Protein AF-A0A176VZI2-F1 (afdb_monomer_lite)

Foldseek 3Di:
DDPPPPPPPVQQQAAVSNVHDDDPPQFWQALRRHGHNDCNRLPPCTQDGNRPYPNAHPDPVFKGKFKEFADEDPPAPAPANHHDPVQADPLRWAWAFECPVVRLCVVVPQQQFKKWKAFDDPQWPDRDIDMYGHHHHDHPLCPPRGGIHTYPSNCVVTGDNVVRMTMIMMGDRHNDD

Sequence (177 aa):
MLLLFSHQSAAEQCGQQAGNAVCPDNLCCSQYGWCGSTSDYCGTNCQSGPCSGGGSPSTPTGTLFGEVSYYTAPFVPSACFESDPGQFPSNNFFAAGGDGAPNIWNNGANCGKWFKIQCTGSGCISSATILIKIVDRCPNGCVGGRAFDLSNTAFSAIANTDAGHVNVFYSGPYDSP

pLDDT: mean 85.32, std 15.71, range [37.44, 98.5]

Secondary structure (DSSP, 8-state):
-------------SBGGGTTBPPGGG-EE-TTS-EESSHHHHSTT--BSS-TTS-----STTEEEEEEEEE-S---SBTTTBT-GGGS-TT--EEEEESSSS-SSGGGTTTT-EEEEEEESTTBS--PEEEEEEEEEESSTTTTT-SEEEEHHHHTTTB-GGGSEEEEEEEEEES--

Radius of gyration: 19.54 Å; chains: 1; bounding box: 47×33×70 Å

Structure (mmCIF, N/CA/C/O backbone):
data_AF-A0A176VZI2-F1
#
_entry.id   AF-A0A176VZI2-F1
#
loop_
_atom_site.group_PDB
_atom_site.id
_atom_site.type_symbol
_atom_site.label_atom_id
_atom_site.label_alt_id
_atom_site.label_comp_id
_atom_site.label_asym_id
_atom_site.label_entity_id
_atom_site.label_seq_id
_atom_site.pdbx_PDB_ins_code
_atom_site.Cartn_x
_atom_site.Cartn_y
_atom_site.Cartn_z
_atom_site.occupancy
_atom_site.B_iso_or_equiv
_atom_site.auth_seq_id
_atom_site.auth_comp_id
_atom_site.auth_asym_id
_atom_site.auth_atom_id
_atom_site.pdbx_PDB_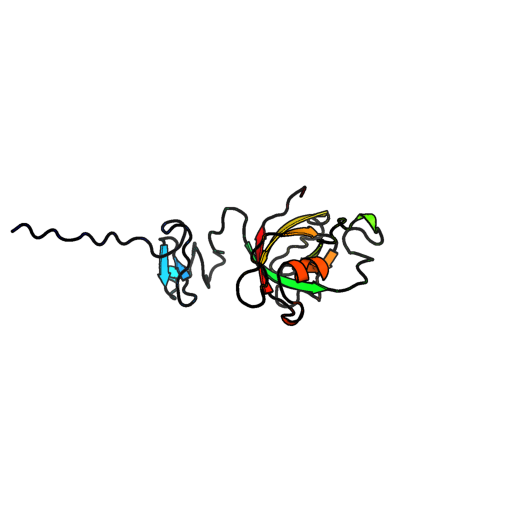model_num
ATOM 1 N N . MET A 1 1 ? -29.015 14.391 54.746 1.00 49.28 1 MET A N 1
ATOM 2 C CA . MET A 1 1 ? -28.966 13.307 53.743 1.00 49.28 1 MET A CA 1
ATOM 3 C C . MET A 1 1 ? -28.834 13.968 52.380 1.00 49.28 1 MET A C 1
ATOM 5 O O . MET A 1 1 ? -29.830 14.373 51.801 1.00 49.28 1 MET A O 1
ATOM 9 N N . LEU A 1 2 ? -27.595 14.243 51.965 1.00 39.25 2 LEU A N 1
ATOM 10 C CA . LEU A 1 2 ? -27.286 14.972 50.735 1.00 39.25 2 LEU A CA 1
ATOM 11 C C . LEU A 1 2 ? -27.317 13.958 49.582 1.00 39.25 2 LEU A C 1
ATOM 13 O O . LEU A 1 2 ? -26.427 13.118 49.485 1.00 39.25 2 LEU A O 1
ATOM 17 N N . LEU A 1 3 ? -28.373 13.975 48.769 1.00 44.75 3 LEU A N 1
ATOM 18 C CA . LEU A 1 3 ? -28.436 13.169 47.550 1.00 44.75 3 LEU A CA 1
ATOM 19 C C . LEU A 1 3 ? -27.542 13.841 46.504 1.00 44.75 3 LEU A C 1
ATOM 21 O O . LEU A 1 3 ? -27.933 14.816 45.866 1.00 44.75 3 LEU A O 1
ATOM 25 N N . LEU A 1 4 ? -26.308 13.350 46.387 1.00 47.38 4 LEU A N 1
ATOM 26 C CA . LEU A 1 4 ? -25.419 13.681 45.282 1.00 47.38 4 LEU A CA 1
ATOM 27 C C . LEU A 1 4 ? -26.024 13.078 44.012 1.00 47.38 4 LEU A C 1
ATOM 29 O O . LEU A 1 4 ? -25.963 11.868 43.803 1.00 47.38 4 LEU A O 1
ATOM 33 N N . PHE A 1 5 ? -26.622 13.921 43.172 1.00 46.66 5 PHE A N 1
ATOM 34 C CA . PHE A 1 5 ? -26.890 13.567 41.786 1.00 46.66 5 PHE A CA 1
ATOM 35 C C . PHE A 1 5 ? -25.540 13.335 41.107 1.00 46.66 5 PHE A C 1
ATOM 37 O O . PHE A 1 5 ? -24.806 14.281 40.806 1.00 46.66 5 PHE A O 1
ATOM 44 N N . SER A 1 6 ? -25.198 12.062 40.913 1.00 47.72 6 SER A N 1
ATOM 45 C CA . SER A 1 6 ? -24.123 11.634 40.030 1.00 47.72 6 SER A CA 1
ATOM 46 C C . SER A 1 6 ? -24.420 12.213 38.653 1.00 47.72 6 SER A C 1
ATOM 48 O O . SER A 1 6 ? -25.292 11.727 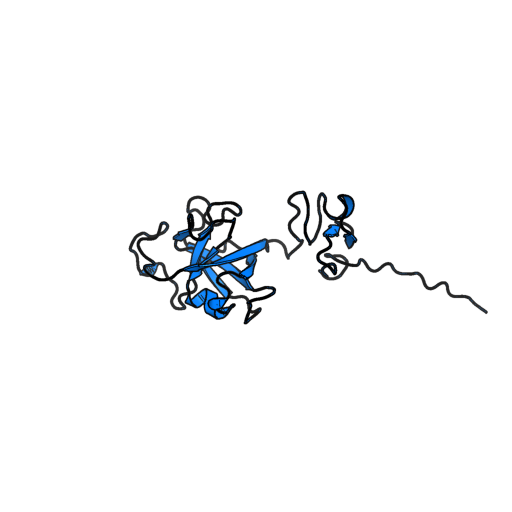37.929 1.00 47.72 6 SER A O 1
ATOM 50 N N . HIS A 1 7 ? -23.726 13.302 38.331 1.00 42.59 7 HIS A N 1
ATOM 51 C CA . HIS A 1 7 ? -23.663 13.826 36.983 1.00 42.59 7 HIS A CA 1
ATOM 52 C C . HIS A 1 7 ? -23.157 12.670 36.129 1.00 42.59 7 HIS A C 1
ATOM 54 O O . HIS A 1 7 ? -22.027 12.214 36.309 1.00 42.59 7 HIS A O 1
ATOM 60 N N . GLN A 1 8 ? -24.019 12.145 35.259 1.00 48.53 8 GLN A N 1
ATOM 61 C CA . GLN A 1 8 ? -23.544 11.384 34.120 1.00 48.53 8 GLN A CA 1
ATOM 62 C C . GLN A 1 8 ? -22.709 12.368 33.311 1.00 48.53 8 GLN A C 1
ATOM 64 O O . GLN A 1 8 ? -23.233 13.132 32.505 1.00 48.53 8 GLN A O 1
ATOM 69 N N . SER A 1 9 ? -21.407 12.397 33.583 1.00 49.16 9 SER A N 1
ATOM 70 C CA . SER A 1 9 ? -20.439 12.814 32.590 1.00 49.16 9 SER A CA 1
ATOM 71 C C . SER A 1 9 ? -20.639 11.829 31.454 1.00 49.16 9 SER A C 1
ATOM 73 O O . SER A 1 9 ? -20.215 10.677 31.537 1.00 49.16 9 SER A O 1
ATOM 75 N N . ALA A 1 10 ? -21.418 12.243 30.465 1.00 56.62 10 ALA A N 1
ATOM 76 C CA . ALA A 1 10 ? -21.491 11.595 29.179 1.00 56.62 10 ALA A CA 1
ATOM 77 C C . ALA A 1 10 ? -20.077 11.640 28.594 1.00 56.62 10 ALA A C 1
ATOM 79 O O . ALA A 1 10 ? -19.741 12.579 27.886 1.00 56.62 10 ALA A O 1
ATOM 80 N N . ALA A 1 11 ? -19.223 10.690 28.982 1.00 65.88 11 ALA A N 1
ATOM 81 C CA . ALA A 1 11 ? -17.974 10.477 28.285 1.00 65.88 11 ALA A CA 1
ATOM 82 C C . ALA A 1 11 ? -18.369 10.136 26.854 1.00 65.88 11 ALA A C 1
ATOM 84 O O . ALA A 1 11 ? -19.170 9.222 26.623 1.00 65.88 11 ALA A O 1
ATOM 85 N N . GLU A 1 12 ? -17.879 10.933 25.920 1.00 79.88 12 GLU A N 1
ATOM 86 C CA . GLU A 1 12 ? -18.004 10.666 24.505 1.00 79.88 12 GLU A CA 1
ATOM 87 C C . GLU A 1 12 ? -17.594 9.204 24.244 1.00 79.88 12 GLU A C 1
ATOM 89 O O . GLU A 1 12 ? -16.661 8.673 24.849 1.00 79.88 12 GLU A O 1
ATOM 94 N N . GLN A 1 13 ? -18.364 8.508 23.410 1.00 90.12 13 GLN A N 1
ATOM 95 C CA . GLN A 1 13 ? -18.285 7.054 23.230 1.00 90.12 13 GLN A CA 1
ATOM 96 C C . GLN A 1 13 ? -17.158 6.645 22.281 1.00 90.12 13 GLN A C 1
ATOM 98 O O . GLN A 1 13 ? -16.670 5.518 22.333 1.00 90.12 13 GLN A O 1
ATOM 103 N N . CYS A 1 14 ? -16.797 7.543 21.370 1.00 89.81 14 CYS A N 1
ATOM 104 C CA . CYS A 1 14 ? -15.895 7.265 20.267 1.00 89.81 14 CYS A CA 1
ATOM 105 C C . CYS A 1 14 ? -15.188 8.539 19.792 1.00 89.81 14 CYS A C 1
ATOM 107 O O . CYS A 1 14 ? -15.527 9.651 20.197 1.00 89.81 14 CYS A O 1
ATOM 109 N N . GLY A 1 15 ? -14.223 8.378 18.890 1.00 86.62 15 GLY A N 1
ATOM 110 C CA . GLY A 1 15 ? -13.541 9.501 18.253 1.00 86.62 15 GLY A CA 1
ATOM 111 C C . GLY A 1 15 ? -12.520 10.166 19.168 1.00 86.62 15 GLY A C 1
ATOM 112 O O . GLY A 1 15 ? -12.137 9.626 20.209 1.00 86.62 15 GLY A O 1
ATOM 113 N N . GLN A 1 16 ? -12.034 11.339 18.769 1.00 83.56 16 GLN A N 1
ATOM 114 C CA . GLN A 1 16 ? -10.926 12.001 19.471 1.00 83.56 16 GLN A CA 1
ATOM 115 C C . GLN A 1 16 ? -11.278 12.373 20.912 1.00 83.56 16 GLN A C 1
ATOM 117 O O . GLN A 1 16 ? -10.412 12.371 21.786 1.00 83.56 16 GLN A O 1
ATOM 122 N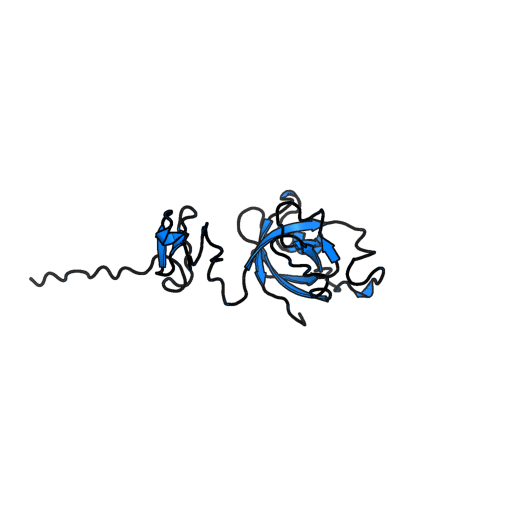 N . GLN A 1 17 ? -12.560 12.630 21.166 1.00 85.81 17 GLN A N 1
ATOM 123 C CA . GLN A 1 17 ? -13.090 12.932 22.490 1.00 85.81 17 GLN A CA 1
ATOM 124 C C . GLN A 1 17 ? -12.982 11.729 23.446 1.00 85.81 17 GLN A C 1
ATOM 126 O O . GLN A 1 17 ? -12.871 11.909 24.654 1.00 85.81 17 GLN A O 1
ATOM 131 N N . ALA A 1 18 ? -12.925 10.512 22.897 1.00 84.31 18 ALA A N 1
ATOM 132 C CA . ALA A 1 18 ? -12.856 9.249 23.627 1.00 84.31 18 ALA A CA 1
ATOM 133 C C . ALA A 1 18 ? -11.505 8.527 23.454 1.00 84.31 18 ALA A C 1
ATOM 135 O O . ALA A 1 18 ? -11.438 7.298 23.485 1.00 84.31 18 ALA A O 1
ATOM 136 N N . GLY A 1 19 ? -10.419 9.263 23.192 1.00 78.06 19 GLY A N 1
ATOM 137 C CA . GLY A 1 19 ? -9.096 8.661 22.988 1.00 78.06 19 GLY A CA 1
ATOM 138 C C . GLY A 1 19 ? -8.997 7.796 21.724 1.00 78.06 19 GLY A C 1
ATOM 139 O O . GLY A 1 19 ? -8.252 6.820 21.706 1.00 78.06 19 GLY A O 1
ATOM 140 N N . ASN A 1 20 ? -9.739 8.155 20.672 1.00 78.69 20 ASN A N 1
ATOM 141 C CA . ASN A 1 20 ? -9.871 7.416 19.410 1.00 78.69 20 ASN A CA 1
ATOM 142 C C . ASN A 1 20 ? -10.559 6.047 19.543 1.00 78.69 20 ASN A C 1
ATOM 144 O O . ASN A 1 20 ? -10.341 5.166 18.710 1.00 78.69 20 ASN A O 1
ATOM 148 N N . ALA A 1 21 ? -11.404 5.858 20.561 1.00 83.19 21 ALA A N 1
ATOM 149 C CA . ALA A 1 21 ? -12.258 4.678 20.645 1.00 83.19 21 ALA A CA 1
ATOM 150 C C . ALA A 1 21 ? -13.164 4.559 19.403 1.00 83.19 21 ALA A C 1
ATOM 152 O O . ALA A 1 21 ? -13.640 5.560 18.858 1.00 83.19 21 ALA A O 1
ATOM 153 N N . VAL A 1 22 ? -13.399 3.325 18.955 1.00 86.75 22 VAL A N 1
ATOM 154 C CA . VAL A 1 22 ? -14.319 3.008 17.853 1.00 86.75 22 VAL A CA 1
ATOM 155 C C . VAL A 1 22 ? -15.652 2.530 18.403 1.00 86.75 22 VAL A C 1
ATOM 157 O O . VAL A 1 22 ? -15.715 1.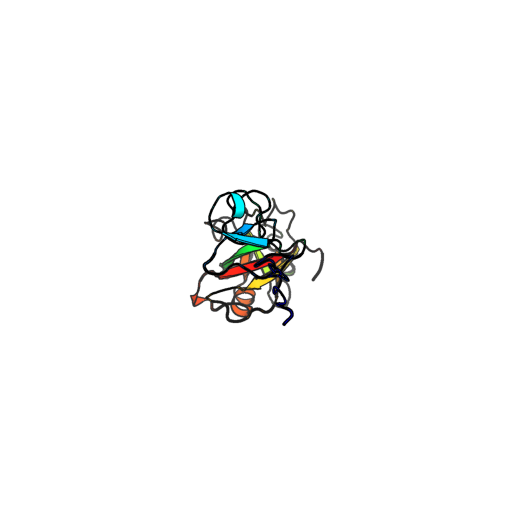916 19.469 1.00 86.75 22 VAL A O 1
ATOM 160 N N . CYS A 1 23 ? -16.720 2.796 17.661 1.00 87.38 23 CYS A N 1
ATOM 161 C CA . CYS A 1 23 ? -18.038 2.333 18.049 1.00 87.38 23 CYS A CA 1
ATOM 162 C C . CYS A 1 23 ? -18.169 0.806 17.941 1.00 87.38 23 CYS A C 1
ATOM 164 O O . CYS A 1 23 ? -17.661 0.219 16.981 1.00 87.38 23 CYS A O 1
ATOM 166 N N . PRO A 1 24 ? -18.881 0.157 18.880 1.00 83.44 24 PRO A N 1
ATOM 167 C CA . PRO A 1 24 ? -19.246 -1.248 18.747 1.00 83.44 24 PRO A CA 1
ATOM 168 C C . PRO A 1 24 ? -20.172 -1.468 17.538 1.00 83.44 24 PRO A C 1
ATOM 170 O O . PRO A 1 24 ? -20.752 -0.523 16.998 1.00 83.44 24 PRO A O 1
ATOM 173 N N . ASP A 1 25 ? -20.289 -2.726 17.107 1.00 83.31 25 ASP A N 1
ATOM 174 C CA . ASP A 1 25 ? -21.210 -3.176 16.049 1.00 83.31 25 ASP A CA 1
ATOM 175 C C . ASP A 1 25 ? -21.060 -2.457 14.695 1.00 83.31 25 ASP A C 1
ATOM 177 O O . ASP A 1 25 ? -22.010 -2.366 13.919 1.00 83.31 25 ASP A O 1
ATOM 181 N N . ASN A 1 26 ? -19.854 -1.958 14.390 1.00 78.62 26 ASN A N 1
ATOM 182 C CA . ASN A 1 26 ? -19.553 -1.191 13.175 1.00 78.62 26 ASN A CA 1
ATOM 183 C C . ASN A 1 26 ? -20.453 0.049 12.990 1.00 78.62 26 ASN A C 1
ATOM 185 O O . ASN A 1 26 ? -20.753 0.435 11.859 1.00 78.62 26 ASN A O 1
ATOM 189 N N . LEU A 1 27 ? -20.896 0.682 14.081 1.00 89.31 27 LEU A N 1
ATOM 190 C CA . LEU A 1 27 ? -21.643 1.942 14.017 1.00 89.31 27 LEU A CA 1
ATOM 191 C C . LEU A 1 27 ? -20.736 3.119 13.627 1.00 89.31 27 LEU A C 1
ATOM 193 O O . LEU A 1 27 ? -19.518 3.086 13.810 1.00 89.31 27 LEU A O 1
ATOM 197 N N . CYS A 1 28 ? -21.339 4.186 13.106 1.00 92.44 28 CYS A N 1
ATOM 198 C CA . CYS A 1 28 ? -20.630 5.423 12.813 1.00 92.44 28 CYS A CA 1
ATOM 199 C C . CYS A 1 28 ? -20.350 6.194 14.095 1.00 92.44 28 CYS A C 1
ATOM 201 O O . CYS A 1 28 ? -21.233 6.351 14.939 1.00 92.44 28 CYS A O 1
ATOM 203 N N . CYS A 1 29 ? -19.144 6.734 14.198 1.00 92.38 29 CYS A N 1
ATOM 204 C CA . CYS A 1 29 ? -18.803 7.730 15.190 1.00 92.38 29 CYS A CA 1
ATOM 205 C C . CYS A 1 29 ? -19.068 9.123 14.627 1.00 92.38 29 CYS A C 1
ATOM 207 O O . CYS A 1 29 ? -18.397 9.549 13.690 1.00 92.38 29 CYS A O 1
ATOM 209 N N . SER A 1 30 ? -20.016 9.854 15.202 1.00 91.50 30 SER A N 1
ATOM 210 C CA . SER A 1 30 ? -20.316 11.224 14.792 1.00 91.50 30 SER A CA 1
ATOM 211 C C . SER A 1 30 ? -19.147 12.167 15.070 1.00 91.50 30 SER A C 1
ATOM 213 O O . SER A 1 30 ? -18.266 11.884 15.886 1.00 91.50 30 SER A O 1
ATOM 215 N N . GLN A 1 31 ? -19.184 13.359 14.475 1.00 89.69 31 GLN A N 1
ATOM 216 C CA . GLN A 1 31 ? -18.226 14.435 14.761 1.00 89.69 31 GLN A CA 1
ATOM 217 C C . GLN A 1 31 ? -18.169 14.857 16.239 1.00 89.69 31 GLN A C 1
ATOM 219 O O . GLN A 1 31 ? -17.202 15.472 16.680 1.00 89.69 31 GLN A O 1
ATOM 224 N N . TYR A 1 32 ? -19.208 14.518 17.003 1.00 90.75 32 TYR A N 1
ATOM 225 C CA . TYR A 1 32 ? -19.356 14.854 18.416 1.00 90.75 32 TYR A CA 1
ATOM 226 C C . TYR A 1 32 ? -18.987 13.691 19.350 1.00 90.75 32 TYR A C 1
ATOM 228 O O . TYR A 1 32 ? -19.189 13.806 20.552 1.00 90.75 32 TYR A O 1
ATOM 236 N N . GLY A 1 33 ? -18.479 12.579 18.810 1.00 92.56 33 GLY A N 1
ATOM 237 C CA . GLY A 1 33 ? -18.020 11.437 19.600 1.00 92.56 33 GLY A CA 1
ATOM 238 C C . GLY A 1 33 ? -19.143 10.510 20.066 1.00 92.56 33 GLY A C 1
ATOM 239 O O . GLY A 1 33 ? -19.063 9.935 21.148 1.00 92.56 33 GLY A O 1
ATOM 240 N N . TRP A 1 34 ? -20.199 10.357 19.261 1.00 92.75 34 TRP A N 1
ATOM 241 C CA . TRP A 1 34 ? -21.339 9.484 19.566 1.00 92.75 34 TRP A CA 1
ATOM 242 C C . TRP A 1 34 ? -21.515 8.383 18.534 1.00 92.75 34 TRP A C 1
ATOM 244 O O . TRP A 1 34 ? -21.337 8.628 17.344 1.00 92.75 34 TRP A O 1
ATOM 254 N N . CYS A 1 35 ? -21.930 7.203 18.983 1.00 93.00 35 CYS A N 1
ATOM 255 C CA . CYS A 1 35 ? -22.164 6.056 18.119 1.00 93.00 35 CYS A CA 1
ATOM 256 C C . CYS A 1 35 ? -23.605 5.997 17.608 1.00 93.00 35 CYS A C 1
ATOM 258 O O . CYS A 1 35 ? -24.551 6.100 18.389 1.00 93.00 35 CYS A O 1
ATOM 260 N N . GLY A 1 36 ? -23.779 5.774 16.306 1.00 90.81 36 GLY A N 1
ATOM 261 C CA . GLY A 1 36 ? -25.093 5.564 15.701 1.00 90.81 36 GLY A CA 1
ATOM 262 C C . GLY A 1 36 ? -25.024 5.186 14.224 1.00 90.81 36 GLY A C 1
ATOM 263 O O . GLY A 1 36 ? -23.954 5.154 13.626 1.00 90.81 36 GLY A O 1
ATOM 264 N N . SER A 1 37 ? -26.171 4.862 13.632 1.00 88.62 37 SER A N 1
ATOM 265 C CA . SER A 1 37 ? -26.275 4.377 12.244 1.00 88.62 37 SER A CA 1
ATOM 266 C C . SER A 1 37 ? -27.024 5.325 11.303 1.00 88.62 37 SER A C 1
ATOM 268 O O . SER A 1 37 ? -27.132 5.048 10.110 1.00 88.62 37 SER A O 1
ATOM 270 N N . THR A 1 38 ? -27.572 6.433 11.812 1.00 85.62 38 THR A N 1
ATOM 271 C CA . THR A 1 38 ? -28.288 7.415 10.985 1.00 85.62 38 THR A CA 1
ATOM 272 C C . THR A 1 38 ? -27.323 8.417 10.352 1.00 85.62 38 THR A C 1
ATOM 274 O O . THR A 1 38 ? -26.150 8.507 10.720 1.00 85.62 38 THR A O 1
ATOM 277 N N . SER A 1 39 ? -27.826 9.218 9.410 1.00 80.50 39 SER A N 1
ATOM 278 C CA . SER A 1 39 ? -27.065 10.281 8.741 1.00 80.50 39 SER A CA 1
ATOM 279 C C . SER A 1 39 ? -26.430 11.292 9.695 1.00 80.50 39 SER A C 1
ATOM 281 O O . SER A 1 39 ? -25.427 11.892 9.339 1.00 80.50 39 SER A O 1
ATOM 283 N N . ASP A 1 40 ? -26.968 11.472 10.900 1.00 79.19 40 ASP A N 1
ATOM 284 C CA . ASP A 1 40 ? -26.416 12.416 11.880 1.00 79.19 40 ASP A CA 1
ATOM 285 C C . ASP A 1 40 ? -25.095 11.911 12.484 1.00 79.19 40 ASP A C 1
ATOM 287 O O . ASP A 1 40 ? -24.253 12.696 12.920 1.00 79.19 40 ASP A O 1
ATOM 291 N N . TYR A 1 41 ? -24.897 10.591 12.474 1.00 89.00 41 TYR A N 1
ATOM 292 C CA . TYR A 1 41 ? -23.683 9.930 12.950 1.00 89.00 41 TYR A CA 1
ATOM 293 C C . TYR A 1 41 ? -22.748 9.593 11.797 1.00 89.00 41 TYR A C 1
ATOM 295 O O . TYR A 1 41 ? -21.541 9.779 11.901 1.00 89.00 41 TYR A O 1
ATOM 303 N N . CYS A 1 42 ? -23.320 9.131 10.687 1.00 89.31 42 CYS A N 1
ATOM 304 C CA . CYS A 1 42 ? -22.595 8.708 9.496 1.00 89.31 42 CYS A CA 1
ATOM 305 C C . CYS A 1 42 ? -22.346 9.842 8.496 1.00 89.31 42 CYS A C 1
ATOM 307 O O . CYS A 1 42 ? -21.778 9.604 7.439 1.00 89.31 42 CYS A O 1
ATOM 309 N N . GLY A 1 43 ? -22.817 11.056 8.763 1.00 81.06 43 GLY A N 1
ATOM 310 C CA . GLY A 1 43 ? -22.777 12.165 7.816 1.00 81.06 43 GLY A CA 1
ATOM 311 C C . GLY A 1 43 ? -21.431 12.879 7.752 1.00 81.06 43 GLY A C 1
ATOM 312 O O . GLY A 1 43 ? -20.360 12.310 7.974 1.00 81.06 43 GLY A O 1
ATOM 313 N N . THR A 1 44 ? -21.490 14.166 7.423 1.00 80.00 44 THR A N 1
ATOM 314 C CA . THR A 1 44 ? -20.320 15.046 7.352 1.00 80.00 44 THR A CA 1
ATOM 315 C C . THR A 1 44 ? -19.538 15.015 8.669 1.00 80.00 44 THR A C 1
ATOM 317 O O . THR A 1 44 ? -20.127 15.113 9.742 1.00 80.00 44 THR A O 1
ATOM 320 N N . ASN A 1 45 ? -18.209 14.898 8.580 1.00 82.06 45 ASN A N 1
ATOM 321 C CA . ASN A 1 45 ? -17.281 14.821 9.721 1.00 82.06 45 ASN A CA 1
ATOM 322 C C . ASN A 1 45 ? -17.462 13.598 10.643 1.00 82.06 45 ASN A C 1
ATOM 324 O O . ASN A 1 45 ? -16.992 13.610 11.782 1.00 82.06 45 ASN A O 1
ATOM 328 N N . CYS A 1 46 ? -18.119 12.539 10.168 1.00 88.06 46 CYS A N 1
ATOM 329 C CA . CYS A 1 46 ? -18.066 11.233 10.815 1.00 88.06 46 CYS A CA 1
ATOM 330 C C . CYS A 1 46 ? -16.598 10.808 11.037 1.00 88.06 46 CYS A C 1
ATOM 332 O O . CYS A 1 46 ? -15.777 10.844 10.124 1.00 88.06 46 CYS A O 1
ATOM 334 N N . GLN A 1 47 ? -16.264 10.488 12.288 1.00 85.88 47 GLN A N 1
ATOM 335 C CA . GLN A 1 47 ? -14.908 10.247 12.783 1.00 85.88 47 GLN A CA 1
ATOM 336 C C . GLN A 1 47 ? -14.475 8.781 12.709 1.00 85.88 47 GLN A C 1
ATOM 338 O O . GLN A 1 47 ? -13.301 8.509 12.936 1.00 85.88 47 GLN A O 1
ATOM 343 N N . SER A 1 48 ? -15.378 7.821 12.491 1.00 82.50 48 SER A N 1
ATOM 344 C CA . SER A 1 48 ? -15.067 6.404 12.216 1.00 82.50 48 SER A CA 1
ATOM 345 C C . SER A 1 48 ? -16.329 5.615 11.842 1.00 82.50 48 SER A C 1
ATOM 347 O O . SER A 1 48 ? -17.434 6.095 12.073 1.00 82.50 48 SER A O 1
ATOM 349 N N . GLY A 1 49 ? -16.182 4.411 11.277 1.00 82.31 49 GLY A N 1
ATOM 350 C CA . GLY A 1 49 ? -17.309 3.561 10.860 1.00 82.31 49 GLY A CA 1
ATOM 351 C C . GLY A 1 49 ? -17.760 3.792 9.404 1.00 82.31 49 GLY A C 1
ATOM 352 O O . GLY A 1 49 ? -16.997 4.349 8.611 1.00 82.31 49 GLY A O 1
ATOM 353 N N . PRO A 1 50 ? -18.969 3.337 9.013 1.00 82.25 50 PRO A N 1
ATOM 354 C CA . PRO A 1 50 ? -19.475 3.400 7.637 1.00 82.25 50 PRO A CA 1
ATOM 355 C C . PRO A 1 50 ? -20.025 4.794 7.277 1.00 82.25 50 PRO A C 1
ATOM 357 O O . PRO A 1 50 ? -21.211 4.973 7.010 1.00 82.25 50 PRO A O 1
ATOM 360 N N . CYS A 1 51 ? -19.156 5.803 7.284 1.00 85.44 51 CYS A N 1
ATOM 361 C CA . CYS A 1 51 ? -19.509 7.197 7.028 1.00 85.44 51 CYS A CA 1
ATOM 362 C C . CYS A 1 51 ? -19.987 7.431 5.570 1.00 85.44 51 CYS A C 1
ATOM 364 O O . CYS A 1 51 ? -19.254 7.196 4.610 1.00 85.44 51 CYS A O 1
ATOM 366 N N . SER A 1 52 ? -21.196 7.971 5.389 1.00 72.75 52 SER A N 1
ATOM 367 C CA . SER A 1 52 ? -21.941 8.130 4.126 1.00 72.75 52 SER A CA 1
ATOM 368 C C . SER A 1 52 ? -21.552 9.351 3.271 1.00 72.75 52 SER A C 1
ATOM 370 O O . SER A 1 52 ? -22.305 9.746 2.384 1.00 72.75 52 SER A O 1
ATOM 372 N N . GLY A 1 53 ? -20.397 9.977 3.514 1.00 61.59 53 GLY A N 1
ATOM 373 C CA . GLY A 1 53 ? -20.023 11.246 2.866 1.00 61.59 53 GLY A CA 1
ATOM 374 C C . GLY A 1 53 ? -18.526 11.538 2.780 1.00 61.59 53 GLY A C 1
ATOM 375 O O . GLY A 1 53 ? -18.144 12.701 2.713 1.00 61.59 53 GLY A O 1
ATOM 376 N N . GLY A 1 54 ? -17.666 10.514 2.810 1.00 50.62 54 GLY A N 1
ATOM 377 C CA . GLY A 1 54 ? -16.217 10.709 2.657 1.00 50.62 54 GLY A CA 1
ATOM 378 C C . GLY A 1 54 ? -15.523 11.375 3.853 1.00 50.62 54 GLY A C 1
ATOM 379 O O . GLY A 1 54 ? -14.398 11.849 3.720 1.00 50.62 54 GLY A O 1
ATOM 380 N N . GLY A 1 55 ? -16.154 11.382 5.030 1.00 40.31 55 GLY A N 1
ATOM 381 C CA . GLY A 1 55 ? -15.450 11.554 6.299 1.00 40.31 55 GLY A CA 1
ATOM 382 C C . GLY A 1 55 ? -14.801 10.230 6.680 1.00 40.31 55 GLY A C 1
ATOM 383 O O . GLY A 1 55 ? -15.415 9.417 7.356 1.00 40.31 55 GLY A O 1
ATOM 384 N N . SER A 1 56 ? -13.606 9.967 6.150 1.00 40.38 56 SER A N 1
ATOM 385 C CA . SER A 1 56 ? -12.748 8.872 6.612 1.00 40.38 56 SER A CA 1
ATOM 386 C C . SER A 1 56 ? -12.490 9.028 8.117 1.00 40.38 56 SER A C 1
ATOM 388 O O . SER A 1 56 ? -12.375 10.168 8.574 1.00 40.38 56 SER A O 1
ATOM 390 N N . PRO A 1 57 ? -12.348 7.923 8.875 1.00 43.94 57 PRO A N 1
ATOM 391 C CA . PRO A 1 57 ? -12.076 7.979 10.295 1.00 43.94 57 PRO A CA 1
ATOM 392 C C . PRO A 1 57 ? -10.945 8.951 10.645 1.00 43.94 57 PRO A C 1
ATOM 394 O O . PRO A 1 57 ? -9.926 8.949 9.948 1.00 43.94 57 PRO A O 1
ATOM 397 N N . SER A 1 58 ? -11.099 9.725 11.726 1.00 38.50 58 SER A N 1
ATOM 398 C CA . SER A 1 58 ? -10.076 10.567 12.365 1.00 38.50 58 SER A CA 1
ATOM 399 C C . SER A 1 58 ? -8.947 9.699 12.932 1.00 38.50 58 SER A C 1
ATOM 401 O O . SER A 1 58 ? -8.707 9.620 14.133 1.00 38.50 58 SER A O 1
ATOM 403 N N . THR A 1 59 ? -8.257 9.013 12.037 1.00 39.41 59 THR A N 1
ATOM 404 C CA . THR A 1 59 ? -6.951 8.405 12.231 1.00 39.41 59 THR A CA 1
ATOM 405 C C . THR A 1 59 ? -5.949 9.573 12.258 1.00 39.41 59 THR A C 1
ATOM 407 O O . THR A 1 59 ? -6.224 10.612 11.647 1.00 39.41 59 THR A O 1
ATOM 410 N N . PRO A 1 60 ? -4.822 9.484 12.990 1.00 37.44 60 PRO A N 1
ATOM 411 C CA . PRO A 1 60 ? -3.909 10.605 13.198 1.00 37.44 60 PRO A CA 1
ATOM 412 C C . PRO A 1 60 ? -3.576 11.233 11.852 1.00 37.44 60 PRO A C 1
ATOM 414 O O . PRO A 1 60 ? -3.265 10.488 10.921 1.00 37.44 60 PRO A O 1
ATOM 417 N N . THR A 1 61 ? -3.709 12.559 11.755 1.00 43.94 61 THR A N 1
ATOM 418 C CA . THR A 1 61 ? -3.500 13.375 10.551 1.00 43.94 61 THR A CA 1
ATOM 419 C C . THR A 1 61 ? -2.554 12.692 9.560 1.00 43.94 61 THR A C 1
ATOM 421 O O . THR A 1 61 ? -1.348 12.633 9.791 1.00 43.94 61 THR A O 1
ATOM 424 N N . GLY A 1 62 ? -3.118 12.119 8.489 1.00 59.59 62 GLY A N 1
ATOM 425 C CA . GLY A 1 62 ? -2.368 11.411 7.444 1.00 59.59 62 GLY A CA 1
ATOM 426 C C . GLY A 1 62 ? -2.493 9.883 7.414 1.00 59.59 62 GLY A C 1
ATOM 427 O O . GLY A 1 62 ? -1.872 9.273 6.548 1.00 59.59 62 GLY A O 1
ATOM 428 N N . THR A 1 63 ? -3.275 9.256 8.298 1.00 76.31 63 THR A N 1
ATOM 429 C CA . THR A 1 63 ? -3.551 7.808 8.235 1.00 76.31 63 THR A CA 1
ATOM 430 C C . THR A 1 63 ? -4.925 7.532 7.612 1.00 76.31 63 THR A C 1
ATOM 432 O O . THR A 1 63 ? -5.926 8.137 7.979 1.00 76.31 63 THR A O 1
ATOM 435 N N . LEU A 1 64 ? -4.956 6.632 6.637 1.00 86.19 64 LEU A N 1
ATOM 436 C CA . LEU A 1 64 ? -6.085 6.243 5.799 1.00 86.19 64 LEU A CA 1
ATOM 437 C C . LEU A 1 64 ? -6.381 4.751 5.995 1.00 86.19 64 LEU A C 1
ATOM 439 O O . LEU A 1 64 ? -5.551 4.013 6.524 1.00 86.19 64 LEU A O 1
ATOM 443 N N . PHE A 1 65 ? -7.557 4.303 5.565 1.00 85.25 65 PHE A N 1
ATOM 444 C CA . PHE A 1 65 ? -7.966 2.899 5.600 1.00 85.25 65 PHE A CA 1
ATOM 445 C C . PHE A 1 65 ? -8.131 2.358 4.180 1.00 85.25 65 PHE A C 1
ATOM 447 O O . PHE A 1 65 ? -8.622 3.066 3.301 1.00 85.25 65 PHE A O 1
ATOM 454 N N . GLY A 1 66 ? -7.737 1.109 3.951 1.00 87.69 66 GLY A N 1
ATOM 455 C CA . GLY A 1 66 ? -7.917 0.450 2.662 1.00 87.69 66 GLY A CA 1
ATOM 456 C C . GLY A 1 66 ? -7.624 -1.041 2.718 1.00 87.69 66 GLY A C 1
ATOM 457 O O . GLY A 1 66 ? -7.186 -1.566 3.737 1.00 87.69 66 GLY A O 1
ATOM 458 N N . GLU A 1 67 ? -7.857 -1.720 1.603 1.00 92.25 67 GLU A N 1
ATOM 459 C CA . GLU A 1 67 ? -7.524 -3.133 1.437 1.00 92.25 67 GLU A CA 1
ATOM 460 C C . GLU A 1 67 ? -6.192 -3.280 0.696 1.00 92.25 67 GLU A C 1
ATOM 462 O O . GLU A 1 67 ? -5.872 -2.477 -0.190 1.00 92.25 67 GLU A O 1
ATOM 467 N N . VAL A 1 68 ? -5.427 -4.313 1.043 1.00 95.06 68 VAL A N 1
ATOM 468 C CA . VAL A 1 68 ? -4.231 -4.720 0.301 1.00 95.06 68 VAL A CA 1
ATOM 469 C C . VAL A 1 68 ? -4.305 -6.181 -0.102 1.00 95.06 68 VAL A C 1
ATOM 471 O O . VAL A 1 68 ? -4.821 -7.010 0.645 1.00 95.06 68 VAL A O 1
ATOM 474 N N . SER A 1 69 ? -3.739 -6.491 -1.262 1.00 95.19 69 SER A N 1
ATOM 475 C CA . SER A 1 69 ? -3.455 -7.853 -1.722 1.00 95.19 69 SER A CA 1
ATOM 476 C C . SER A 1 69 ? -1.944 -8.071 -1.823 1.00 95.19 69 SER A C 1
ATOM 478 O O . SER A 1 69 ? -1.158 -7.275 -1.294 1.00 95.19 69 SER A O 1
ATOM 480 N N . TYR A 1 70 ? -1.529 -9.152 -2.481 1.00 95.81 70 TYR A N 1
ATOM 481 C CA . TYR A 1 70 ? -0.140 -9.361 -2.863 1.00 95.81 70 TYR A CA 1
ATOM 482 C C . TYR A 1 70 ? 0.003 -9.974 -4.257 1.00 95.81 70 TYR A C 1
ATOM 484 O O . TYR A 1 70 ? -0.868 -10.708 -4.728 1.00 95.81 70 TYR A O 1
ATOM 492 N N . TYR A 1 71 ? 1.166 -9.743 -4.866 1.00 92.38 71 TYR A N 1
ATOM 493 C CA . TYR A 1 71 ? 1.540 -10.316 -6.153 1.00 92.38 71 TYR A CA 1
ATOM 494 C C . TYR A 1 71 ? 2.898 -11.016 -6.100 1.00 92.38 71 TYR A C 1
ATOM 496 O O . TYR A 1 71 ? 3.740 -10.808 -5.215 1.00 92.38 71 TYR A O 1
ATOM 504 N N . THR A 1 72 ? 3.096 -11.905 -7.067 1.00 90.31 72 THR A N 1
ATOM 505 C CA . THR A 1 72 ? 4.316 -12.690 -7.242 1.00 90.31 72 THR A CA 1
ATOM 506 C C . THR A 1 72 ? 5.093 -12.214 -8.459 1.00 90.31 72 THR A C 1
ATOM 508 O O . THR A 1 72 ? 4.546 -11.559 -9.342 1.00 90.31 72 THR A O 1
ATOM 511 N N . ALA A 1 73 ? 6.371 -12.589 -8.519 1.00 89.62 73 ALA A N 1
ATOM 512 C CA . ALA A 1 73 ? 7.231 -12.330 -9.665 1.00 89.62 73 ALA A CA 1
ATOM 513 C C . ALA A 1 73 ? 6.585 -12.790 -10.998 1.00 89.62 73 ALA A C 1
ATOM 515 O O . ALA A 1 73 ? 5.834 -13.772 -11.003 1.00 89.62 73 ALA A O 1
ATOM 516 N N . PRO A 1 74 ? 6.918 -12.142 -12.130 1.00 92.62 74 PRO A N 1
ATOM 517 C CA . PRO A 1 74 ? 7.971 -11.133 -12.290 1.00 92.62 74 PRO A CA 1
ATOM 518 C C . PRO A 1 74 ? 7.576 -9.735 -11.780 1.00 92.62 74 PRO A C 1
ATOM 520 O O . PRO A 1 74 ? 6.460 -9.286 -11.994 1.00 92.62 74 PRO A O 1
ATOM 523 N N . PHE A 1 75 ? 8.517 -9.046 -11.121 1.00 94.19 75 PHE A N 1
ATOM 524 C CA . PHE A 1 75 ? 8.335 -7.670 -10.617 1.00 94.19 75 PHE A CA 1
ATOM 525 C C . PHE A 1 75 ? 8.812 -6.590 -11.604 1.00 94.19 75 PHE A C 1
ATOM 527 O O . PHE A 1 75 ? 8.666 -5.401 -11.345 1.00 94.19 75 PHE A O 1
ATOM 534 N N . VAL A 1 76 ? 9.428 -7.008 -12.712 1.00 95.56 76 VAL A N 1
ATOM 535 C CA . VAL A 1 76 ? 9.889 -6.149 -13.806 1.00 95.56 76 VAL A CA 1
ATOM 536 C C . VAL A 1 76 ? 9.368 -6.691 -15.144 1.00 95.56 76 VAL A C 1
ATOM 538 O O . VAL A 1 76 ? 9.234 -7.912 -15.279 1.00 95.56 76 VAL A O 1
ATOM 541 N N . PRO A 1 77 ? 9.129 -5.834 -16.152 1.00 96.00 77 PRO A N 1
ATOM 542 C CA . PRO A 1 77 ? 9.220 -4.376 -16.090 1.00 96.00 77 PRO A CA 1
ATOM 543 C C . PRO A 1 77 ? 8.114 -3.768 -15.220 1.00 96.00 77 PRO A C 1
ATOM 545 O O . PRO A 1 77 ? 6.977 -4.226 -15.268 1.00 96.00 77 PRO A O 1
ATOM 548 N N . SER A 1 78 ? 8.452 -2.732 -14.454 1.00 96.25 78 SER A N 1
ATOM 549 C CA . SER A 1 78 ? 7.485 -1.962 -13.673 1.00 96.25 78 SER A CA 1
ATOM 550 C C . SER A 1 78 ? 7.114 -0.657 -14.374 1.00 96.25 78 SER A C 1
ATOM 552 O O . SER A 1 78 ? 7.876 -0.108 -15.172 1.00 96.25 78 SER A O 1
ATOM 554 N N . ALA A 1 79 ? 5.948 -0.112 -14.045 1.00 96.81 79 ALA A N 1
ATOM 555 C CA . ALA A 1 79 ? 5.491 1.184 -14.527 1.00 96.81 79 ALA A CA 1
ATOM 556 C C . ALA A 1 79 ? 6.307 2.365 -13.971 1.00 96.81 79 ALA A C 1
ATOM 558 O O . ALA A 1 79 ? 6.223 3.459 -14.524 1.00 96.81 79 ALA A O 1
ATOM 559 N N . CYS A 1 80 ? 7.055 2.179 -12.878 1.00 97.38 80 CYS A N 1
ATOM 560 C CA . CYS A 1 80 ? 7.843 3.255 -12.276 1.00 97.38 80 CYS A CA 1
ATOM 561 C C . CYS A 1 80 ? 9.269 3.332 -12.816 1.00 97.38 80 CYS A C 1
ATOM 563 O O . CYS A 1 80 ? 9.761 4.427 -13.077 1.00 97.38 80 CYS A O 1
ATOM 565 N N . PHE A 1 81 ? 9.946 2.187 -12.928 1.00 97.25 81 PHE A N 1
ATOM 566 C CA . PHE A 1 81 ? 11.390 2.136 -13.175 1.00 97.25 81 PHE A CA 1
ATOM 567 C C . PHE A 1 81 ? 11.772 1.072 -14.213 1.00 97.25 81 PHE A C 1
ATOM 569 O O . PHE A 1 81 ? 12.920 0.633 -14.271 1.00 97.25 81 PHE A O 1
ATOM 576 N N . GLU A 1 82 ? 10.810 0.655 -15.042 1.00 96.12 82 GLU A N 1
ATOM 577 C CA . GLU A 1 82 ? 11.007 -0.291 -16.138 1.00 96.12 82 GLU A CA 1
ATOM 578 C C . GLU A 1 82 ? 11.728 -1.563 -15.656 1.00 96.12 82 GLU A C 1
ATOM 580 O O . GLU A 1 82 ? 11.268 -2.237 -14.735 1.00 96.12 82 GLU A O 1
ATOM 585 N N . SER A 1 83 ? 12.860 -1.905 -16.273 1.00 97.06 83 SER A N 1
ATOM 586 C CA . SER A 1 83 ? 13.622 -3.119 -15.977 1.00 97.06 83 SER A CA 1
ATOM 587 C C . SER A 1 83 ? 14.719 -2.927 -14.924 1.00 97.06 83 SER A C 1
ATOM 589 O O . SER A 1 83 ? 15.535 -3.830 -14.763 1.00 97.06 83 SER A O 1
ATOM 591 N N . ASP A 1 84 ? 14.780 -1.786 -14.224 1.00 97.12 84 ASP A N 1
ATOM 592 C CA . ASP A 1 84 ? 15.831 -1.516 -13.233 1.00 97.12 84 ASP A CA 1
ATOM 593 C C . ASP A 1 84 ? 15.657 -2.386 -11.970 1.00 97.12 84 ASP A C 1
ATOM 595 O O . ASP A 1 84 ? 14.726 -2.156 -11.196 1.00 97.12 84 ASP A O 1
ATOM 599 N N . PRO A 1 85 ? 16.541 -3.361 -11.687 1.00 93.12 85 PRO A N 1
ATOM 600 C CA . PRO A 1 85 ? 16.451 -4.154 -10.463 1.00 93.12 85 PRO A CA 1
ATOM 601 C C . PRO A 1 85 ? 16.811 -3.352 -9.198 1.00 93.12 85 PRO A C 1
ATOM 603 O O . PRO A 1 85 ? 16.461 -3.771 -8.097 1.00 93.12 85 PRO A O 1
ATOM 606 N N . GLY A 1 86 ? 17.483 -2.202 -9.326 1.00 95.81 86 GLY A N 1
ATOM 607 C CA . GLY A 1 86 ? 17.855 -1.322 -8.214 1.00 95.81 86 GLY A CA 1
ATOM 608 C C . GLY A 1 86 ? 16.673 -0.597 -7.564 1.00 95.81 86 GLY A C 1
ATOM 609 O O . GLY A 1 86 ? 16.829 0.027 -6.512 1.00 95.81 86 GLY A O 1
ATOM 610 N N . GLN A 1 87 ? 15.474 -0.692 -8.147 1.00 95.25 87 GLN A N 1
ATOM 611 C CA . GLN A 1 87 ? 14.275 -0.052 -7.612 1.00 95.25 87 GLN A CA 1
ATOM 612 C C . GLN A 1 87 ? 13.791 -0.662 -6.286 1.00 95.25 87 GLN A C 1
ATOM 614 O O . GLN A 1 87 ? 13.183 0.052 -5.474 1.00 95.25 87 GLN A O 1
ATOM 619 N N . PHE A 1 88 ? 14.070 -1.951 -6.055 1.00 97.44 88 PHE A N 1
ATOM 620 C CA . PHE A 1 88 ? 13.554 -2.713 -4.919 1.00 97.44 88 PHE A CA 1
ATOM 621 C C . PHE A 1 88 ? 14.413 -2.524 -3.659 1.00 97.44 88 PHE A C 1
ATOM 623 O O . PHE A 1 88 ? 15.641 -2.588 -3.726 1.00 97.44 88 PHE A O 1
ATOM 630 N N . PRO A 1 89 ? 13.798 -2.317 -2.483 1.00 97.19 89 PRO A N 1
ATOM 631 C CA . PRO A 1 89 ? 14.533 -2.293 -1.225 1.00 97.19 89 PRO A CA 1
ATOM 632 C C . PRO A 1 89 ? 15.053 -3.687 -0.850 1.00 97.19 89 PRO A C 1
ATOM 634 O O . PRO A 1 89 ? 14.447 -4.701 -1.189 1.00 97.19 89 PRO A O 1
ATOM 637 N N . SER A 1 90 ? 16.156 -3.746 -0.097 1.00 96.44 90 SER A N 1
ATOM 638 C CA . SER A 1 90 ? 16.862 -4.997 0.238 1.00 96.44 90 SER A CA 1
ATOM 639 C C . SER A 1 90 ? 16.040 -5.995 1.061 1.00 96.44 90 SER A C 1
ATOM 641 O O . SER A 1 90 ? 16.291 -7.196 1.000 1.00 96.44 90 SER A O 1
ATOM 643 N N . ASN A 1 91 ? 15.050 -5.518 1.818 1.00 96.75 91 ASN A N 1
ATOM 644 C CA . ASN A 1 91 ? 14.102 -6.351 2.563 1.00 96.75 91 ASN A CA 1
ATOM 645 C C . ASN A 1 91 ? 12.918 -6.838 1.707 1.00 96.75 91 ASN A C 1
ATOM 647 O O . ASN A 1 91 ? 12.025 -7.503 2.227 1.00 96.75 91 ASN A O 1
ATOM 651 N N . ASN A 1 92 ? 12.886 -6.490 0.417 1.00 97.50 92 ASN A N 1
ATOM 652 C CA . ASN A 1 92 ? 11.786 -6.750 -0.507 1.00 97.50 92 ASN A CA 1
ATOM 653 C C . ASN A 1 92 ? 10.435 -6.185 -0.046 1.00 97.50 92 ASN A C 1
ATOM 655 O O . ASN A 1 92 ? 9.394 -6.686 -0.463 1.00 97.50 92 ASN A O 1
ATOM 659 N N . PHE A 1 93 ? 10.409 -5.139 0.785 1.00 98.25 93 PHE A N 1
ATOM 660 C CA . PHE A 1 93 ? 9.166 -4.472 1.175 1.00 98.25 93 PHE A CA 1
ATOM 661 C C . PHE A 1 93 ? 8.798 -3.379 0.173 1.00 98.25 93 PHE A C 1
ATOM 663 O O . PHE A 1 93 ? 9.145 -2.207 0.317 1.00 98.25 93 PHE A O 1
ATOM 670 N N . PHE A 1 94 ? 8.085 -3.776 -0.870 1.00 98.50 94 PHE A N 1
ATOM 671 C CA . PHE A 1 94 ? 7.598 -2.882 -1.910 1.00 98.50 94 PHE A CA 1
ATOM 672 C C . PHE A 1 94 ? 6.163 -3.234 -2.292 1.00 98.50 94 PHE A C 1
ATOM 674 O O . PHE A 1 94 ? 5.638 -4.267 -1.876 1.00 98.50 94 PHE A O 1
ATOM 681 N N . ALA A 1 95 ? 5.528 -2.365 -3.070 1.00 97.94 95 ALA A N 1
ATOM 682 C CA . ALA A 1 95 ? 4.172 -2.560 -3.549 1.00 97.94 95 ALA A CA 1
ATOM 683 C C . ALA A 1 95 ? 3.952 -1.917 -4.920 1.00 97.94 95 ALA A C 1
ATOM 685 O O . ALA A 1 95 ? 4.651 -0.976 -5.312 1.00 97.94 95 ALA A O 1
ATOM 686 N N . ALA A 1 96 ? 2.935 -2.408 -5.615 1.00 97.50 96 ALA A N 1
ATOM 687 C CA . ALA A 1 96 ? 2.283 -1.692 -6.692 1.00 97.50 96 ALA A CA 1
ATOM 688 C C . ALA A 1 96 ? 1.132 -0.853 -6.106 1.00 97.50 96 ALA A C 1
ATOM 690 O O . ALA A 1 96 ? 0.365 -1.336 -5.271 1.00 97.50 96 ALA A O 1
ATOM 691 N N . GLY A 1 97 ? 1.019 0.414 -6.507 1.00 96.69 97 GLY A N 1
ATOM 692 C CA . GLY A 1 97 ? -0.067 1.291 -6.058 1.00 96.69 97 GLY A CA 1
ATOM 693 C C . GLY A 1 97 ? -1.323 1.103 -6.905 1.00 96.69 97 GLY A C 1
ATOM 694 O O . GLY A 1 97 ? -1.225 1.064 -8.133 1.00 96.69 97 GLY A O 1
ATOM 695 N N . GLY A 1 98 ? -2.497 1.018 -6.277 1.00 94.06 98 GLY A N 1
ATOM 696 C CA . GLY A 1 98 ? -3.777 1.048 -6.988 1.00 94.06 98 GLY A CA 1
ATOM 697 C C . GLY A 1 98 ? -3.972 2.376 -7.724 1.00 94.06 98 GLY A C 1
ATOM 698 O O . GLY A 1 98 ? -3.593 3.434 -7.221 1.00 94.06 98 GLY A O 1
ATOM 699 N N . ASP A 1 99 ? -4.542 2.344 -8.923 1.00 88.25 99 ASP A N 1
ATOM 700 C CA . ASP A 1 99 ? -4.819 3.535 -9.743 1.00 88.25 99 ASP A CA 1
ATOM 701 C C . ASP A 1 99 ? -6.307 3.936 -9.771 1.00 88.25 99 ASP A C 1
ATOM 703 O O . ASP A 1 99 ? -6.680 4.914 -10.421 1.00 88.25 99 ASP A O 1
ATOM 707 N N . GLY A 1 100 ? -7.145 3.178 -9.056 1.00 81.06 100 GLY A N 1
ATOM 708 C CA . GLY A 1 100 ? -8.571 3.429 -8.858 1.00 81.06 100 GLY A CA 1
ATOM 709 C C . GLY A 1 100 ? -8.849 4.361 -7.678 1.00 81.06 100 GLY A C 1
ATOM 710 O O . GLY A 1 100 ? -8.118 5.311 -7.436 1.00 81.06 100 GLY A O 1
ATOM 711 N N . ALA A 1 101 ? -9.924 4.113 -6.931 1.00 74.75 101 ALA A N 1
ATOM 712 C CA . ALA A 1 101 ? -10.195 4.800 -5.668 1.00 74.75 101 ALA A CA 1
ATOM 713 C C . ALA A 1 101 ? -9.851 3.852 -4.499 1.00 74.75 101 ALA A C 1
ATOM 715 O O . ALA A 1 101 ? -10.542 2.842 -4.370 1.00 74.75 101 ALA A O 1
ATOM 716 N N . PRO A 1 102 ? -8.829 4.142 -3.663 1.00 77.69 102 PRO A N 1
ATOM 717 C CA . PRO A 1 102 ? -7.955 5.321 -3.684 1.00 77.69 102 PRO A CA 1
ATOM 718 C C . PRO A 1 102 ? -6.842 5.243 -4.749 1.00 77.69 102 PRO A C 1
ATOM 720 O O . PRO A 1 102 ? -6.263 4.184 -4.982 1.00 77.69 102 PRO A O 1
ATOM 723 N N . ASN A 1 103 ? -6.503 6.387 -5.359 1.00 86.75 103 ASN A N 1
ATOM 724 C CA . ASN A 1 103 ? -5.484 6.470 -6.416 1.00 86.75 103 ASN A CA 1
ATOM 725 C C . ASN A 1 103 ? -4.091 6.619 -5.795 1.00 86.75 103 ASN A C 1
ATOM 727 O O . ASN A 1 103 ? -3.519 7.710 -5.757 1.00 86.75 103 ASN A O 1
ATOM 731 N N . ILE A 1 104 ? -3.568 5.518 -5.262 1.00 93.19 104 ILE A N 1
ATOM 732 C CA . ILE A 1 104 ? -2.244 5.456 -4.639 1.00 93.19 104 ILE A CA 1
ATOM 733 C C . ILE A 1 104 ? -1.129 5.607 -5.670 1.00 93.19 104 ILE A C 1
ATOM 735 O O . ILE A 1 104 ? -0.112 6.222 -5.371 1.00 93.19 104 ILE A O 1
ATOM 739 N N . TRP A 1 105 ? -1.285 5.088 -6.884 1.00 94.19 105 TRP A N 1
ATOM 740 C CA . TRP A 1 105 ? -0.274 5.242 -7.930 1.00 94.19 105 TRP A CA 1
ATOM 741 C C . TRP A 1 105 ? -0.106 6.705 -8.370 1.00 94.19 105 TRP A C 1
ATOM 743 O O . TRP A 1 105 ? 1.012 7.152 -8.635 1.00 94.19 105 TRP A O 1
ATOM 753 N N . ASN A 1 106 ? -1.208 7.461 -8.404 1.00 93.75 106 ASN A N 1
ATOM 754 C CA . ASN A 1 106 ? -1.258 8.895 -8.686 1.00 93.75 106 ASN A CA 1
ATOM 755 C C . ASN A 1 106 ? -0.498 9.303 -9.961 1.00 93.75 106 ASN A C 1
ATOM 757 O O . ASN A 1 106 ? 0.379 10.165 -9.939 1.00 93.75 106 ASN A O 1
ATOM 761 N N . ASN A 1 107 ? -0.793 8.641 -11.080 1.00 9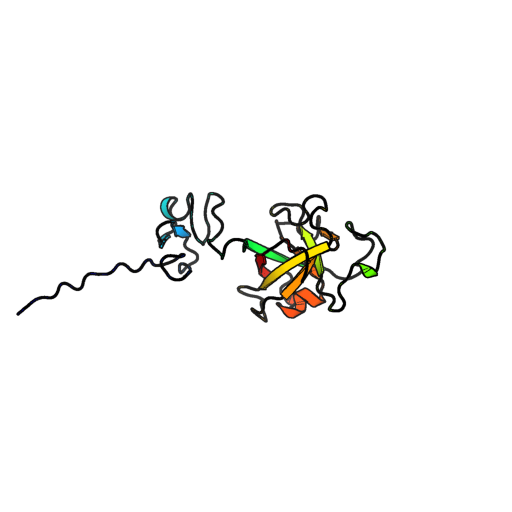0.31 107 ASN A N 1
ATOM 762 C CA . ASN A 1 107 ? -0.123 8.885 -12.360 1.00 90.31 107 ASN A CA 1
ATOM 763 C C . ASN A 1 107 ? 1.416 8.797 -12.302 1.00 90.31 107 ASN A C 1
ATOM 765 O O . ASN A 1 107 ? 2.116 9.546 -12.980 1.00 90.31 107 ASN A O 1
ATOM 769 N N . GLY A 1 108 ? 1.940 7.919 -11.443 1.00 94.00 108 GLY A N 1
ATOM 770 C CA . GLY A 1 108 ? 3.373 7.719 -11.238 1.00 94.00 108 GLY A CA 1
ATOM 771 C C . GLY A 1 108 ? 4.022 8.715 -10.276 1.00 94.00 108 GLY A C 1
ATOM 772 O O . GLY A 1 108 ? 5.187 8.545 -9.932 1.00 94.00 108 GLY A O 1
ATOM 773 N N . ALA A 1 109 ? 3.296 9.715 -9.767 1.00 95.62 109 ALA A N 1
ATOM 774 C CA . ALA A 1 109 ? 3.853 10.695 -8.830 1.00 95.62 109 ALA A CA 1
ATOM 775 C C . ALA A 1 109 ? 4.327 10.065 -7.508 1.00 95.62 109 ALA A C 1
ATOM 777 O O . ALA A 1 109 ? 5.207 10.611 -6.840 1.00 95.62 109 ALA A O 1
ATOM 778 N N . ASN A 1 110 ? 3.765 8.908 -7.141 1.00 96.75 110 ASN A N 1
ATOM 779 C CA . ASN A 1 110 ? 4.166 8.168 -5.949 1.00 96.75 110 ASN A CA 1
ATOM 780 C C . ASN A 1 110 ? 5.256 7.120 -6.211 1.00 96.75 110 ASN A C 1
ATOM 782 O O . ASN A 1 110 ? 5.684 6.463 -5.267 1.00 96.75 110 ASN A O 1
ATOM 786 N N . CYS A 1 111 ? 5.761 6.981 -7.441 1.00 98.06 111 CYS A N 1
ATOM 787 C CA . CYS A 1 111 ? 6.898 6.109 -7.724 1.00 98.06 111 CYS A CA 1
ATOM 788 C C . CYS A 1 111 ? 8.106 6.475 -6.851 1.00 98.06 111 CYS A C 1
ATOM 790 O O . CYS A 1 111 ? 8.524 7.629 -6.767 1.00 98.06 111 CYS A O 1
ATOM 792 N N . GLY A 1 112 ? 8.661 5.476 -6.168 1.00 97.00 112 GLY A N 1
ATOM 793 C CA . GLY A 1 112 ? 9.788 5.637 -5.256 1.00 97.00 112 GLY A CA 1
ATOM 794 C C . GLY A 1 112 ? 9.443 6.200 -3.877 1.00 97.00 112 GLY A C 1
ATOM 795 O O . GLY A 1 112 ? 10.324 6.214 -3.017 1.00 97.00 112 GLY A O 1
ATOM 796 N N . LYS A 1 113 ? 8.194 6.619 -3.648 1.00 97.81 113 LYS A N 1
ATOM 797 C CA . LYS A 1 113 ? 7.717 7.062 -2.335 1.00 97.81 113 LYS A CA 1
ATOM 798 C C . LYS A 1 113 ? 7.442 5.880 -1.419 1.00 97.81 113 LYS A C 1
ATOM 800 O O . LYS A 1 113 ? 7.224 4.752 -1.868 1.00 97.81 113 LYS A O 1
ATOM 805 N N . TRP A 1 114 ? 7.413 6.175 -0.128 1.00 97.44 114 TRP A N 1
ATOM 806 C CA . TRP A 1 114 ? 7.209 5.197 0.926 1.00 97.44 114 TRP A CA 1
ATOM 807 C C . TRP A 1 114 ? 5.857 5.361 1.606 1.00 97.44 114 TRP A C 1
ATOM 809 O O . TRP A 1 114 ? 5.353 6.474 1.751 1.00 97.44 114 TRP A O 1
ATOM 819 N N . PHE A 1 115 ? 5.292 4.245 2.054 1.00 97.44 115 PHE A N 1
ATOM 820 C CA . PHE A 1 115 ? 4.067 4.207 2.841 1.00 97.44 115 PHE A CA 1
ATOM 821 C C . PHE A 1 115 ? 4.251 3.307 4.052 1.00 97.44 115 PHE A C 1
ATOM 823 O O . PHE A 1 115 ? 4.877 2.249 3.973 1.00 97.44 115 PHE A O 1
ATOM 830 N N . LYS A 1 116 ? 3.672 3.722 5.175 1.00 96.44 116 LYS A N 1
ATOM 831 C CA . LYS A 1 116 ? 3.496 2.867 6.349 1.00 96.44 116 LYS A CA 1
ATOM 832 C C . LYS A 1 116 ? 2.227 2.054 6.159 1.00 96.44 116 LYS A C 1
ATOM 834 O O . LYS A 1 116 ? 1.217 2.629 5.773 1.00 96.44 116 LYS A O 1
ATOM 839 N N . ILE A 1 117 ? 2.278 0.759 6.451 1.00 97.06 117 ILE A N 1
ATOM 840 C CA . ILE A 1 117 ? 1.156 -0.179 6.352 1.00 97.06 117 ILE A CA 1
ATOM 841 C C . ILE A 1 117 ? 1.025 -0.917 7.680 1.00 97.06 117 ILE A C 1
ATOM 843 O O . ILE A 1 117 ? 2.009 -1.440 8.201 1.00 97.06 117 ILE A O 1
ATOM 847 N N . GLN A 1 118 ? -0.185 -0.983 8.219 1.00 95.69 118 GLN A N 1
ATOM 848 C CA . GLN A 1 118 ? -0.504 -1.725 9.430 1.00 95.69 118 GLN A CA 1
ATOM 849 C C . GLN A 1 118 ? -1.748 -2.576 9.191 1.00 95.69 118 GLN A C 1
ATOM 851 O O . GLN A 1 118 ? -2.823 -2.036 8.944 1.00 95.69 118 GLN A O 1
ATOM 856 N N . CYS A 1 119 ? -1.616 -3.898 9.289 1.00 95.00 119 CYS A N 1
ATOM 857 C CA . CYS A 1 119 ? -2.755 -4.801 9.136 1.00 95.00 119 CYS A CA 1
ATOM 858 C C . CYS A 1 119 ? -3.742 -4.657 10.296 1.00 95.00 119 CYS A C 1
ATOM 860 O O . CYS A 1 119 ? -3.341 -4.485 11.451 1.00 95.00 119 CYS A O 1
ATOM 862 N N . THR A 1 120 ? -5.033 -4.737 9.981 1.00 88.62 120 THR A N 1
ATOM 863 C CA . THR A 1 120 ? -6.123 -4.704 10.954 1.00 88.62 120 THR A CA 1
ATOM 864 C C . THR A 1 120 ? -7.216 -5.726 10.629 1.00 88.62 120 THR A C 1
ATOM 866 O O . THR A 1 120 ? -7.543 -5.979 9.471 1.00 88.62 120 THR A O 1
ATOM 869 N N . GLY A 1 121 ? -7.817 -6.301 11.671 1.00 85.06 121 GLY A N 1
ATOM 870 C CA . GLY A 1 121 ? -8.914 -7.259 11.545 1.00 85.06 121 GLY A CA 1
ATOM 871 C C . GLY A 1 121 ? -8.475 -8.696 11.248 1.00 85.06 121 GLY A C 1
ATOM 872 O O . GLY A 1 121 ? -7.398 -9.144 11.642 1.00 85.06 121 GLY A O 1
ATOM 873 N N . SER A 1 122 ? -9.368 -9.454 10.610 1.00 84.06 122 SER A N 1
ATOM 874 C CA . SER A 1 122 ? -9.170 -10.873 10.303 1.00 84.06 122 SER A CA 1
ATOM 875 C C . SER A 1 122 ? -8.128 -11.087 9.205 1.00 84.06 122 SER A C 1
ATOM 877 O O . SER A 1 122 ? -8.104 -10.351 8.224 1.00 84.06 122 SER A O 1
ATOM 879 N N . GLY A 1 123 ? -7.315 -12.137 9.338 1.00 87.81 123 GLY A N 1
ATOM 880 C CA . GLY A 1 123 ? -6.265 -12.488 8.370 1.00 87.81 123 GLY A CA 1
ATOM 881 C C . GLY A 1 123 ? -4.893 -11.897 8.704 1.00 87.81 123 GLY A C 1
ATOM 882 O O . GLY A 1 123 ? -3.880 -12.393 8.209 1.00 87.81 123 GLY A O 1
ATOM 883 N N . CYS A 1 124 ? -4.842 -10.910 9.602 1.00 92.31 124 CYS A N 1
ATOM 884 C CA . CYS A 1 124 ? -3.595 -10.378 10.131 1.00 92.31 124 CYS A CA 1
ATOM 885 C C . CYS A 1 124 ? -2.925 -11.379 11.073 1.00 92.31 124 CYS A C 1
ATOM 887 O O . CYS A 1 124 ? -3.548 -11.890 12.004 1.00 92.31 124 CYS A O 1
ATOM 889 N N . ILE A 1 125 ? -1.632 -11.607 10.870 1.00 93.81 125 ILE A N 1
ATOM 890 C CA . ILE A 1 125 ? -0.774 -12.345 11.809 1.00 93.81 125 ILE A CA 1
ATOM 891 C C . ILE A 1 125 ? 0.048 -11.396 12.687 1.00 93.81 125 ILE A C 1
ATOM 893 O O . ILE A 1 125 ? 0.612 -11.809 13.696 1.00 93.81 125 ILE A O 1
ATOM 897 N N . SER A 1 126 ? 0.121 -10.120 12.300 1.00 89.75 126 SER A N 1
ATOM 898 C CA . SER A 1 126 ? 0.830 -9.072 13.022 1.00 89.75 126 SER A CA 1
ATOM 899 C C . SER A 1 126 ? 0.150 -7.725 12.803 1.00 89.75 126 SER A C 1
ATOM 901 O O . SER A 1 126 ? -0.233 -7.384 11.687 1.00 89.75 126 SER A O 1
ATOM 903 N N . SER A 1 127 ? 0.045 -6.936 13.870 1.00 84.50 127 SER A N 1
ATOM 904 C CA . SER A 1 127 ? -0.386 -5.535 13.822 1.00 84.50 127 SER A CA 1
ATOM 905 C C . SER A 1 127 ? 0.801 -4.564 13.816 1.00 84.50 127 SER A C 1
ATOM 907 O O . SER A 1 127 ? 0.627 -3.382 14.119 1.00 84.50 127 SER A O 1
ATOM 909 N N . ALA A 1 128 ? 2.019 -5.051 13.554 1.00 87.75 128 ALA A N 1
ATOM 910 C CA . ALA A 1 128 ? 3.194 -4.201 13.414 1.00 87.75 128 ALA A CA 1
ATOM 911 C C . ALA A 1 128 ? 3.091 -3.349 12.143 1.00 87.75 128 ALA A C 1
ATOM 913 O O . ALA A 1 128 ? 2.594 -3.800 11.110 1.00 87.75 128 ALA A O 1
ATOM 914 N N . THR A 1 129 ? 3.591 -2.117 12.213 1.00 94.38 129 THR A N 1
ATOM 915 C CA . THR A 1 129 ? 3.707 -1.260 11.036 1.00 94.38 129 THR A CA 1
ATOM 916 C C . THR A 1 129 ? 4.929 -1.665 10.222 1.00 94.38 129 THR A C 1
ATOM 918 O O . THR A 1 129 ? 6.053 -1.612 10.722 1.00 94.38 129 THR A O 1
ATOM 921 N N . ILE A 1 130 ? 4.713 -2.018 8.959 1.00 97.38 130 ILE A N 1
ATOM 922 C CA . ILE A 1 130 ? 5.780 -2.160 7.969 1.00 97.38 130 ILE A CA 1
ATOM 923 C C . ILE A 1 130 ? 5.860 -0.902 7.118 1.00 97.38 130 ILE A C 1
ATOM 925 O O . ILE A 1 130 ? 4.893 -0.149 6.997 1.00 97.38 130 ILE A O 1
ATOM 929 N N . LEU A 1 131 ? 7.013 -0.688 6.503 1.00 97.44 131 LEU A N 1
ATOM 930 C CA . LEU A 1 131 ? 7.199 0.379 5.543 1.00 97.44 131 LEU A CA 1
ATOM 931 C C . LEU A 1 131 ? 7.510 -0.212 4.170 1.00 97.44 131 LEU A C 1
ATOM 933 O O . LEU A 1 131 ? 8.428 -1.023 4.042 1.00 97.44 131 LEU A O 1
ATOM 937 N N . ILE A 1 132 ? 6.739 0.197 3.166 1.00 98.44 132 ILE A N 1
ATOM 938 C CA . ILE A 1 132 ? 6.848 -0.283 1.789 1.00 98.44 132 ILE A CA 1
ATOM 939 C C . ILE A 1 132 ? 7.191 0.859 0.839 1.00 98.44 132 ILE A C 1
ATOM 941 O O . ILE A 1 132 ? 6.813 2.004 1.083 1.00 98.44 132 ILE A O 1
ATOM 945 N N . LYS A 1 133 ? 7.893 0.547 -0.251 1.00 98.44 133 LYS A N 1
ATOM 946 C CA . LYS A 1 133 ? 8.165 1.475 -1.358 1.00 98.44 133 LYS A CA 1
ATOM 947 C C . LYS A 1 133 ? 7.230 1.205 -2.537 1.00 98.44 133 LYS A C 1
ATOM 949 O O . LYS A 1 133 ? 7.052 0.049 -2.914 1.00 98.44 133 LYS A O 1
ATOM 954 N N . ILE A 1 134 ? 6.684 2.244 -3.162 1.00 98.19 134 ILE A N 1
ATOM 955 C CA . ILE A 1 134 ? 5.940 2.097 -4.419 1.00 98.19 134 ILE A CA 1
ATOM 956 C C . ILE A 1 134 ? 6.920 1.935 -5.573 1.00 98.19 134 ILE A C 1
ATOM 958 O O . ILE A 1 134 ? 7.761 2.803 -5.824 1.00 98.19 134 ILE A O 1
ATOM 962 N N . VAL A 1 135 ? 6.799 0.817 -6.274 1.00 98.19 135 VAL A N 1
ATOM 963 C CA . VAL A 1 135 ? 7.678 0.455 -7.392 1.00 98.19 135 VAL A CA 1
ATOM 964 C C . VAL A 1 135 ? 6.907 0.135 -8.666 1.00 98.19 135 VAL A C 1
ATOM 966 O O . VAL A 1 135 ? 7.525 0.018 -9.713 1.00 98.19 135 VAL A O 1
ATOM 969 N N . ASP A 1 136 ? 5.578 0.024 -8.610 1.00 97.44 136 ASP A N 1
ATOM 970 C CA . ASP A 1 136 ? 4.774 -0.312 -9.784 1.00 97.44 136 ASP A CA 1
ATOM 971 C C . ASP A 1 136 ? 3.339 0.251 -9.707 1.00 97.44 136 ASP A C 1
ATOM 973 O O . ASP A 1 136 ? 2.913 0.812 -8.690 1.00 97.44 136 ASP A O 1
ATOM 977 N N . ARG A 1 137 ? 2.590 0.105 -10.802 1.00 95.50 137 ARG A N 1
ATOM 978 C CA . ARG A 1 137 ? 1.162 0.402 -10.930 1.00 95.50 137 ARG A CA 1
ATOM 979 C C . ARG A 1 137 ? 0.357 -0.890 -10.864 1.00 95.50 137 ARG A C 1
ATOM 981 O O . ARG A 1 137 ? 0.664 -1.860 -11.544 1.00 95.50 137 ARG A O 1
ATOM 988 N N . CYS A 1 138 ? -0.750 -0.853 -10.139 1.00 92.12 138 CYS A N 1
ATOM 989 C CA . CYS A 1 138 ? -1.667 -1.970 -9.990 1.00 92.12 138 CYS A CA 1
ATOM 990 C C . CYS A 1 138 ? -3.050 -1.642 -10.577 1.00 92.12 138 CYS A C 1
ATOM 992 O O . CYS A 1 138 ? -3.910 -1.136 -9.860 1.00 92.12 138 CYS A O 1
ATOM 994 N N . PRO A 1 139 ? -3.297 -1.927 -11.868 1.00 77.81 139 PRO A N 1
ATOM 995 C CA . PRO A 1 139 ? -4.624 -1.747 -12.458 1.00 77.81 139 PRO A CA 1
ATOM 996 C C . PRO A 1 139 ? -5.545 -2.960 -12.227 1.00 77.81 139 PRO A C 1
ATOM 998 O O . PRO A 1 139 ? -6.722 -2.806 -11.920 1.00 77.81 139 PRO A O 1
ATOM 1001 N N . ASN A 1 140 ? -5.013 -4.185 -12.354 1.00 72.19 140 ASN A N 1
ATOM 1002 C CA . ASN A 1 140 ? -5.808 -5.423 -12.346 1.00 72.19 140 ASN A CA 1
ATOM 1003 C C . ASN A 1 140 ? -5.770 -6.172 -11.003 1.00 72.19 140 ASN A C 1
ATOM 1005 O O . ASN A 1 140 ? -6.761 -6.788 -10.625 1.00 72.19 140 ASN A O 1
ATOM 1009 N N .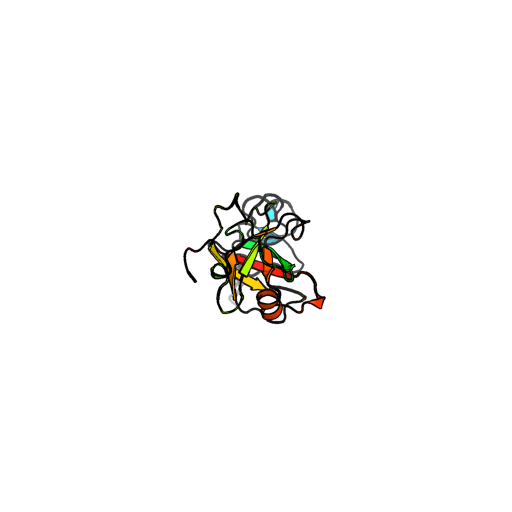 GLY A 1 141 ? -4.653 -6.119 -10.267 1.00 62.44 141 GLY A N 1
ATOM 1010 C CA . GLY A 1 141 ? -4.573 -6.687 -8.909 1.00 62.44 141 GLY A CA 1
ATOM 1011 C C . GLY A 1 141 ? -5.449 -5.921 -7.912 1.00 62.44 141 GLY A C 1
ATOM 1012 O O . GLY A 1 141 ? -6.014 -6.488 -6.977 1.00 62.44 141 GLY A O 1
ATOM 1013 N N . CYS A 1 142 ? -5.680 -4.638 -8.199 1.00 81.19 142 CYS A N 1
ATOM 1014 C CA . CYS A 1 142 ? -6.369 -3.699 -7.325 1.00 81.19 142 CYS A CA 1
ATOM 1015 C C . CYS A 1 142 ? -7.840 -3.484 -7.700 1.00 81.19 142 CYS A C 1
ATOM 1017 O O . CYS A 1 142 ? -8.471 -2.507 -7.285 1.00 81.19 142 CYS A O 1
ATOM 1019 N N . VAL A 1 143 ? -8.412 -4.427 -8.457 1.00 70.19 143 VAL A N 1
ATOM 1020 C CA . VAL A 1 143 ? -9.854 -4.487 -8.718 1.00 70.19 143 VAL A CA 1
ATOM 1021 C C . VAL A 1 143 ? -10.637 -4.460 -7.404 1.00 70.19 143 VAL A C 1
ATOM 1023 O O . VAL A 1 143 ? -10.257 -5.101 -6.428 1.00 70.19 143 VAL A O 1
ATOM 1026 N N . GLY A 1 144 ? -11.732 -3.701 -7.372 1.00 68.19 144 GLY A N 1
ATOM 1027 C CA . GLY A 1 144 ? -12.520 -3.499 -6.151 1.00 68.19 144 GLY A CA 1
ATOM 1028 C C . GLY A 1 144 ? -12.030 -2.367 -5.241 1.00 68.19 144 GLY A C 1
ATOM 1029 O O . GLY A 1 144 ? -12.610 -2.175 -4.181 1.00 68.19 144 GLY A O 1
ATOM 1030 N N . GLY A 1 145 ? -11.020 -1.590 -5.656 1.00 73.50 145 GLY A N 1
ATOM 1031 C CA . GLY A 1 145 ? -10.560 -0.412 -4.907 1.00 73.50 145 GLY A CA 1
ATOM 1032 C C . GLY A 1 145 ? -9.480 -0.715 -3.868 1.00 73.50 145 GLY A C 1
ATOM 1033 O O . GLY A 1 145 ? -9.373 -0.008 -2.866 1.00 73.50 145 GLY A O 1
ATOM 1034 N N . ARG A 1 146 ? -8.670 -1.762 -4.085 1.00 88.44 146 ARG A N 1
ATOM 1035 C CA . ARG A 1 146 ? -7.523 -2.048 -3.208 1.00 88.44 146 ARG A CA 1
ATOM 1036 C C . ARG A 1 146 ? -6.484 -0.949 -3.355 1.00 88.44 146 ARG A C 1
ATOM 1038 O O . ARG A 1 146 ? -6.175 -0.508 -4.461 1.00 88.44 146 ARG A O 1
ATOM 1045 N N . ALA A 1 147 ? -5.937 -0.517 -2.229 1.00 92.31 147 ALA A N 1
ATOM 1046 C CA . ALA A 1 147 ? -4.987 0.581 -2.188 1.00 92.31 147 ALA A CA 1
ATOM 1047 C C . ALA A 1 147 ? -3.594 0.133 -2.660 1.00 92.31 147 ALA A C 1
ATOM 1049 O O . ALA A 1 147 ? -2.915 0.862 -3.387 1.00 92.31 147 ALA A O 1
ATOM 1050 N N . PHE A 1 148 ? -3.180 -1.079 -2.283 1.00 96.06 148 PHE A N 1
ATOM 1051 C CA . PHE A 1 148 ? -1.857 -1.611 -2.599 1.00 96.06 148 PHE A CA 1
ATOM 1052 C C . PHE A 1 148 ? -1.937 -3.085 -2.985 1.00 96.06 148 PHE A C 1
ATOM 1054 O O . PHE A 1 148 ? -2.696 -3.851 -2.395 1.00 96.06 148 PHE A O 1
ATOM 1061 N N . ASP A 1 149 ? -1.077 -3.486 -3.909 1.00 96.38 149 ASP A N 1
ATOM 1062 C CA . ASP A 1 149 ? -0.716 -4.882 -4.116 1.00 96.38 149 ASP A CA 1
ATOM 1063 C C . ASP A 1 149 ? 0.711 -5.035 -3.604 1.00 96.38 149 ASP A C 1
ATOM 1065 O O . ASP A 1 149 ? 1.633 -4.422 -4.139 1.00 96.38 149 ASP A O 1
ATOM 1069 N N . LEU A 1 150 ? 0.898 -5.717 -2.479 1.00 97.69 150 LEU A N 1
ATOM 1070 C CA . LEU A 1 150 ? 2.190 -5.815 -1.805 1.00 97.69 150 LEU A CA 1
ATOM 1071 C C . LEU A 1 150 ? 3.069 -6.885 -2.463 1.00 97.69 150 LEU A C 1
ATOM 1073 O O . LEU A 1 150 ? 2.582 -7.842 -3.062 1.00 97.69 150 LEU A O 1
ATOM 1077 N N . SER A 1 151 ? 4.386 -6.789 -2.294 1.00 97.88 151 SER A N 1
ATOM 1078 C CA . SER A 1 151 ? 5.238 -7.952 -2.539 1.00 97.88 151 SER A CA 1
ATOM 1079 C C . SER A 1 151 ? 4.816 -9.100 -1.614 1.00 97.88 151 SER A C 1
ATOM 1081 O O . SER A 1 151 ? 4.411 -8.879 -0.467 1.00 97.88 151 SER A O 1
ATOM 1083 N N . ASN A 1 152 ? 4.975 -10.343 -2.072 1.00 96.69 152 ASN A N 1
ATOM 1084 C CA . ASN A 1 152 ? 4.680 -11.510 -1.237 1.00 96.69 152 ASN A CA 1
ATOM 1085 C C . ASN A 1 152 ? 5.432 -11.482 0.116 1.00 96.69 152 ASN A C 1
ATOM 1087 O O . ASN A 1 152 ? 4.902 -11.899 1.145 1.00 96.69 152 ASN A O 1
ATOM 1091 N N . THR A 1 153 ? 6.653 -10.932 0.137 1.00 97.44 153 THR A N 1
ATOM 1092 C CA . THR A 1 153 ? 7.459 -10.764 1.356 1.00 97.44 153 THR A CA 1
ATOM 1093 C C . THR A 1 153 ? 6.865 -9.725 2.311 1.00 97.44 153 THR A C 1
ATOM 1095 O O . THR A 1 153 ? 6.819 -9.975 3.512 1.00 97.44 153 THR A O 1
ATOM 1098 N N . ALA A 1 154 ? 6.382 -8.586 1.803 1.00 98.06 154 ALA A N 1
ATOM 1099 C CA . ALA A 1 154 ? 5.718 -7.571 2.621 1.00 98.06 154 ALA A CA 1
ATOM 1100 C C . ALA A 1 154 ? 4.375 -8.070 3.168 1.00 98.06 154 ALA A C 1
ATOM 1102 O O . ALA A 1 154 ? 4.084 -7.878 4.346 1.00 98.06 154 ALA A O 1
ATOM 1103 N N . PHE A 1 155 ? 3.578 -8.751 2.342 1.00 97.62 155 PHE A N 1
ATOM 1104 C CA . PHE A 1 155 ? 2.288 -9.294 2.767 1.00 97.62 155 PHE A CA 1
ATOM 1105 C C . PHE A 1 155 ? 2.452 -10.358 3.852 1.00 97.62 155 PHE A C 1
ATOM 1107 O O . PHE A 1 155 ? 1.829 -10.259 4.906 1.00 97.62 155 PHE A O 1
ATOM 1114 N N . SER A 1 156 ? 3.375 -11.304 3.651 1.00 96.88 156 SER A N 1
ATOM 1115 C CA . SER A 1 156 ? 3.668 -12.370 4.620 1.00 96.88 156 SER A CA 1
ATOM 1116 C C . SER A 1 156 ? 4.235 -11.857 5.950 1.00 96.88 156 SER A C 1
ATOM 1118 O O . SER A 1 156 ? 4.286 -12.605 6.922 1.00 96.88 156 SER A O 1
ATOM 1120 N N . ALA A 1 157 ? 4.672 -10.594 6.023 1.00 97.56 157 ALA A N 1
ATOM 1121 C CA . ALA A 1 157 ? 5.101 -9.973 7.275 1.00 97.56 157 ALA A CA 1
ATOM 1122 C C . ALA A 1 157 ? 3.921 -9.513 8.153 1.00 97.56 157 ALA A C 1
ATOM 1124 O O . ALA A 1 157 ? 4.097 -9.321 9.358 1.00 97.56 157 ALA A O 1
ATOM 1125 N N . ILE A 1 158 ? 2.732 -9.324 7.566 1.00 97.19 158 ILE A N 1
ATOM 1126 C CA . ILE A 1 158 ? 1.558 -8.771 8.255 1.00 97.19 158 ILE A CA 1
ATOM 1127 C C . ILE A 1 158 ? 0.330 -9.691 8.219 1.00 97.19 158 ILE A C 1
ATOM 1129 O O . ILE A 1 158 ? -0.491 -9.628 9.135 1.00 97.19 158 ILE A O 1
ATOM 1133 N N . ALA A 1 159 ? 0.215 -10.581 7.230 1.00 97.00 159 ALA A N 1
ATOM 1134 C CA . ALA A 1 159 ? -0.924 -11.477 7.031 1.00 97.00 159 ALA A CA 1
ATOM 1135 C C . ALA A 1 159 ? -0.509 -12.853 6.478 1.00 97.00 159 ALA A C 1
ATOM 1137 O O . ALA A 1 159 ? 0.563 -13.002 5.894 1.00 97.00 159 ALA A O 1
ATOM 1138 N N . ASN A 1 160 ? -1.368 -13.867 6.643 1.00 92.75 160 ASN A N 1
ATOM 1139 C CA . ASN A 1 160 ? -1.201 -15.150 5.949 1.00 92.75 160 ASN A CA 1
ATOM 1140 C C . ASN A 1 160 ? -1.663 -14.996 4.490 1.00 92.75 160 ASN A C 1
ATOM 1142 O O . ASN A 1 160 ? -2.775 -14.529 4.248 1.00 92.75 160 ASN A O 1
ATOM 1146 N N . THR A 1 161 ? -0.842 -15.430 3.530 1.00 92.00 161 THR A N 1
ATOM 1147 C CA . THR A 1 161 ? -1.147 -15.427 2.090 1.00 92.00 161 THR A CA 1
ATOM 1148 C C . THR A 1 161 ? -2.458 -16.129 1.738 1.00 92.00 161 THR A C 1
ATOM 1150 O O . THR A 1 161 ? -3.120 -15.716 0.792 1.00 92.00 161 THR A O 1
ATOM 1153 N N . ASP A 1 162 ? -2.893 -17.115 2.528 1.00 92.94 162 ASP A N 1
ATOM 1154 C CA . ASP A 1 162 ? -4.176 -17.806 2.327 1.00 92.94 162 ASP A CA 1
ATOM 1155 C C . ASP A 1 162 ? -5.391 -16.865 2.433 1.00 92.94 162 ASP A C 1
ATOM 1157 O O . ASP A 1 162 ? -6.456 -17.167 1.897 1.00 92.94 162 ASP A O 1
ATOM 1161 N N . ALA A 1 163 ? -5.246 -15.712 3.102 1.00 92.25 163 ALA A N 1
ATOM 1162 C CA . ALA A 1 163 ? -6.290 -14.690 3.160 1.00 92.25 163 ALA A CA 1
ATOM 1163 C C . ALA A 1 163 ? -6.519 -14.008 1.797 1.00 92.25 163 ALA A C 1
ATOM 1165 O O . ALA A 1 163 ? -7.609 -13.500 1.539 1.00 92.25 163 ALA A O 1
ATOM 1166 N N . GLY A 1 164 ? -5.506 -13.975 0.923 1.00 91.62 164 GLY A N 1
ATOM 1167 C CA . GLY A 1 164 ? -5.529 -13.300 -0.379 1.00 91.62 164 GLY A CA 1
ATOM 1168 C C . GLY A 1 164 ? -5.500 -11.767 -0.299 1.00 91.62 164 GLY A C 1
ATOM 1169 O O . GLY A 1 164 ? -4.763 -11.124 -1.042 1.00 91.62 164 GLY A O 1
ATOM 1170 N N . HIS A 1 165 ? -6.278 -11.181 0.609 1.00 92.25 165 HIS A N 1
ATOM 1171 C CA . HIS A 1 165 ? -6.347 -9.748 0.881 1.00 92.25 165 HIS A CA 1
ATOM 1172 C C . HIS A 1 165 ? -6.688 -9.488 2.352 1.00 92.25 165 HIS A C 1
ATOM 1174 O O . HIS A 1 165 ? -7.316 -10.313 3.014 1.00 92.25 165 HIS A O 1
ATOM 1180 N N . VAL A 1 166 ? -6.257 -8.338 2.870 1.00 93.56 166 VAL A N 1
ATOM 1181 C CA . VAL A 1 166 ? -6.525 -7.904 4.248 1.00 93.56 166 VAL A CA 1
ATOM 1182 C C . VAL A 1 166 ? -6.758 -6.402 4.319 1.00 93.56 166 VAL A C 1
ATOM 1184 O O . VAL A 1 166 ? -6.269 -5.633 3.490 1.00 93.56 166 VAL A O 1
ATOM 1187 N N . ASN A 1 167 ? -7.472 -5.981 5.357 1.00 92.56 167 ASN A N 1
ATOM 1188 C CA . ASN A 1 167 ? -7.655 -4.573 5.664 1.00 92.56 167 ASN A CA 1
ATOM 1189 C C . ASN A 1 167 ? -6.410 -4.001 6.346 1.00 92.56 167 ASN A C 1
ATOM 1191 O O . ASN A 1 167 ? -5.790 -4.647 7.195 1.00 92.56 167 ASN A O 1
ATOM 1195 N N . VAL A 1 168 ? -6.065 -2.762 6.006 1.00 93.81 168 VAL A N 1
ATOM 1196 C CA . VAL A 1 168 ? -4.929 -2.047 6.584 1.00 93.81 168 VAL A CA 1
ATOM 1197 C C . VAL A 1 168 ? -5.281 -0.603 6.907 1.00 93.81 168 VAL A C 1
ATOM 1199 O O . VAL A 1 168 ? -6.085 0.043 6.231 1.00 93.81 168 VAL A O 1
ATOM 1202 N N . PHE A 1 169 ? -4.589 -0.070 7.904 1.00 91.31 169 PHE A N 1
ATOM 1203 C CA . PHE A 1 169 ? -4.338 1.359 7.994 1.00 91.31 169 PHE A CA 1
ATOM 1204 C C . PHE A 1 169 ? -3.039 1.688 7.263 1.00 91.31 169 PHE A C 1
ATOM 1206 O O . PHE A 1 169 ? -2.068 0.931 7.345 1.00 91.31 169 PHE A O 1
ATOM 1213 N N . TYR A 1 170 ? -2.997 2.816 6.562 1.00 93.75 170 TYR A N 1
ATOM 1214 C CA . TYR A 1 170 ? -1.801 3.255 5.856 1.00 93.75 170 TYR A CA 1
ATOM 1215 C C . TYR A 1 170 ? -1.588 4.763 5.911 1.00 93.75 170 TYR A C 1
ATOM 1217 O O . TYR A 1 170 ? -2.536 5.524 6.040 1.00 93.75 170 TYR A O 1
ATOM 1225 N N . SER A 1 171 ? -0.344 5.216 5.794 1.00 91.75 171 SER A N 1
ATOM 1226 C CA . SER A 1 171 ? -0.002 6.644 5.737 1.00 91.75 171 SER A CA 1
ATOM 1227 C C . SER A 1 171 ? 1.187 6.907 4.816 1.00 91.75 171 SER A C 1
ATOM 1229 O O . SER A 1 171 ? 2.008 6.019 4.584 1.00 91.75 171 SER A O 1
ATOM 1231 N N . GLY A 1 172 ? 1.251 8.117 4.257 1.00 90.81 172 GLY A N 1
ATOM 1232 C CA . GLY A 1 172 ? 2.217 8.530 3.234 1.00 90.81 172 GLY A CA 1
ATOM 1233 C C . GLY A 1 172 ? 1.569 9.449 2.185 1.00 90.81 172 GLY A C 1
ATOM 1234 O O . GLY A 1 172 ? 0.422 9.864 2.374 1.00 90.81 172 GLY A O 1
ATOM 1235 N N . PRO A 1 173 ? 2.259 9.764 1.074 1.00 94.31 173 PRO A N 1
ATOM 1236 C CA . PRO A 1 173 ? 3.607 9.314 0.716 1.00 94.31 173 PRO A CA 1
ATOM 1237 C C . PRO A 1 173 ? 4.710 9.973 1.564 1.00 94.31 173 PRO A C 1
ATOM 1239 O O . PRO A 1 173 ? 4.598 11.136 1.944 1.00 94.31 173 PRO A O 1
ATOM 1242 N N . TYR A 1 174 ? 5.802 9.246 1.805 1.00 92.12 174 TYR A N 1
ATOM 1243 C CA . TYR A 1 174 ? 7.041 9.749 2.409 1.00 92.12 174 TYR A CA 1
ATOM 1244 C C . TYR A 1 174 ? 8.202 9.707 1.407 1.00 92.12 174 TYR A C 1
ATOM 1246 O O . TYR A 1 174 ? 8.247 8.843 0.527 1.00 92.12 174 TYR A O 1
ATOM 1254 N N . ASP A 1 175 ? 9.161 10.624 1.549 1.00 91.44 175 ASP A N 1
ATOM 1255 C CA . ASP A 1 175 ? 10.346 10.697 0.680 1.00 91.44 175 ASP A CA 1
ATOM 1256 C C . ASP A 1 175 ? 11.432 9.675 1.043 1.00 91.44 175 ASP A C 1
ATOM 1258 O O . ASP A 1 175 ? 12.254 9.312 0.201 1.00 91.44 175 ASP A O 1
ATOM 1262 N N . SER A 1 176 ? 11.426 9.187 2.282 1.00 87.69 176 SER A N 1
ATOM 1263 C CA . SER A 1 176 ? 12.410 8.247 2.815 1.00 87.69 176 SER A CA 1
ATOM 1264 C C . SER A 1 176 ? 11.757 7.219 3.738 1.00 87.69 176 SER A C 1
ATOM 1266 O O . SER A 1 176 ? 10.614 7.434 4.161 1.00 87.69 176 SER A O 1
ATOM 1268 N N . PRO A 1 177 ? 12.486 6.137 4.073 1.00 84.88 177 PRO A N 1
ATOM 1269 C CA . PRO A 1 177 ? 12.045 5.187 5.075 1.00 84.88 177 PRO A CA 1
ATOM 1270 C C . PRO A 1 177 ? 11.787 5.750 6.471 1.00 84.88 177 PRO A C 1
ATOM 1272 O O . PRO A 1 177 ? 12.476 6.730 6.833 1.00 84.88 177 PRO A O 1
#

InterPro domains:
  IPR001002 Chitin-binding, type 1 [PF00187] (13-51)
  IPR001002 Chitin-binding, type 1 [PR00451] (21-29)
  IPR001002 Chitin-binding, type 1 [PR00451] (29-36)
  IPR001002 Chitin-binding, type 1 [PR00451] (36-43)
  IPR001002 Chitin-binding, type 1 [PS50941] (11-53)
  IPR001002 Chitin-binding, type 1 [SM00270] (13-51)
  IPR007112 Expansin/pollen allergen, DPBB domain [PS50842] (77-170)
  IPR007112 Expansin/pollen allergen, DPBB domain [SM00837] (101-170)
  IPR009009 RlpA-like protein, double-psi beta-barrel domain [PF03330] (100-170)
  IPR018371 Chitin-binding, type 1, conserved site [PS00026] (23-42)
  IPR036861 Endochitinase-like superfamily [G3DSA:3.30.60.10] (11-53)
  IPR036861 Endochitinase-like superfamily [SSF57016] (13-57)
  IPR036908 RlpA-like domain superfamily [G3DSA:2.40.40.10] (58-172)
  IPR036908 RlpA-like domain superfamily [SSF50685] (78-171)

Organism: NCBI:txid1480154